Protein AF-A0A1H0E2U0-F1 (afdb_monomer_lite)

Secondary structure (DSSP, 8-state):
---------HHHHHHHHHHHHHHHHHHHHHHHHHHHHHHHSTTSHHHHHH-PPPGGGSS-TT---HHHHHHHHHHHHHHHHHHHHHHHHHHHHHHHHHHHHHHHH-GGGS-HHHHHHHHHHHHHHHHHHHHHHHHHHHHSS--------------

Foldseek 3Di:
DDDDDPDDPPPPVVVVVVVVLVVLVVVLVVLVVVLCCLCVPCLRLVNLVVPDDDLCVQDPVPPPDVVSVVVNVVVVVVSVVSSVVSVLVSLVSLLSSLVSVCVNPPVVPRDPVSVVSNVVSVVVNVVVVVVVVVVVVVVPDDPPPPDDDDDDDDD

Sequence (155 aa):
MLPADGGGGGAKGSSDLERGVGALKRFQERVNALLADLEEGEAGKSKLANQTVPRSSFSAPGSGFLEADGLYAQYNRVHTEIVKLSKSLGEQIEMLSIAVRGAEIGFDNLEEDLRSRFHSIQTRVLQEQQAQERRAAQHEQPRDESKQSGDGDLG

Radius of gyration: 28.29 Å; chains: 1; bounding box: 79×29×110 Å

pLDDT: mean 76.83, std 14.01, range [39.62, 92.88]

Structure (mmCIF, N/CA/C/O backbone):
data_AF-A0A1H0E2U0-F1
#
_entry.id   AF-A0A1H0E2U0-F1
#
loop_
_atom_site.group_PDB
_atom_site.id
_atom_site.type_symbol
_atom_site.label_atom_id
_atom_site.label_alt_id
_atom_site.label_comp_id
_atom_site.label_asym_id
_atom_site.label_entity_id
_atom_site.label_seq_id
_atom_site.pdbx_PDB_ins_code
_atom_site.Cartn_x
_atom_site.Cartn_y
_atom_site.Cartn_z
_atom_site.occupancy
_atom_site.B_iso_or_equiv
_atom_site.auth_seq_id
_atom_site.auth_comp_id
_atom_site.auth_asym_id
_atom_site.auth_atom_id
_atom_site.pdbx_PDB_model_num
ATOM 1 N N . MET A 1 1 ? -55.072 -5.581 45.440 1.00 47.78 1 MET A N 1
ATOM 2 C CA . MET A 1 1 ? -53.694 -6.114 45.460 1.00 47.78 1 MET A CA 1
ATOM 3 C C . MET A 1 1 ? -53.538 -6.999 44.231 1.00 47.78 1 MET A C 1
ATOM 5 O O . MET A 1 1 ? -54.115 -8.075 44.206 1.00 47.78 1 MET A O 1
ATOM 9 N N . LEU A 1 2 ? -52.878 -6.499 43.186 1.00 45.66 2 LEU A N 1
ATOM 10 C CA . LEU A 1 2 ? -52.520 -7.241 41.970 1.00 45.66 2 LEU A CA 1
ATOM 11 C C . LEU A 1 2 ? -51.001 -7.083 41.789 1.00 45.66 2 LEU A C 1
ATOM 13 O O . LEU A 1 2 ? -50.510 -5.973 42.014 1.00 45.66 2 LEU A O 1
ATOM 17 N N . PRO A 1 3 ? -50.253 -8.156 41.481 1.00 50.47 3 PRO A N 1
ATOM 18 C CA . PRO A 1 3 ? -48.799 -8.113 41.438 1.00 50.47 3 PRO A CA 1
ATOM 19 C C . PRO A 1 3 ? -48.297 -7.391 40.185 1.00 50.47 3 PRO A C 1
ATOM 21 O O . PRO A 1 3 ? -48.854 -7.525 39.097 1.00 50.47 3 PRO A O 1
ATOM 24 N N . ALA A 1 4 ? -47.227 -6.625 40.378 1.00 57.19 4 ALA A N 1
ATOM 25 C CA . ALA A 1 4 ? -46.412 -6.053 39.325 1.00 57.19 4 ALA A CA 1
ATOM 26 C C . ALA A 1 4 ? -45.565 -7.165 38.693 1.00 57.19 4 ALA A C 1
ATOM 28 O O . ALA A 1 4 ? -44.718 -7.743 39.372 1.00 57.19 4 ALA A O 1
ATOM 29 N N . ASP A 1 5 ? -45.784 -7.447 37.411 1.00 50.38 5 ASP A N 1
ATOM 30 C CA . ASP A 1 5 ? -44.870 -8.261 36.614 1.00 50.38 5 ASP A CA 1
ATOM 31 C C . ASP A 1 5 ? -43.942 -7.326 35.830 1.00 50.38 5 ASP A C 1
ATOM 33 O O . ASP A 1 5 ? -44.267 -6.812 34.760 1.00 50.38 5 ASP A O 1
ATOM 37 N N . GLY A 1 6 ? -42.796 -7.029 36.443 1.00 52.59 6 GLY A N 1
ATOM 38 C CA . GLY A 1 6 ? -41.645 -6.433 35.777 1.00 52.59 6 GLY A CA 1
ATOM 39 C C . GLY A 1 6 ? -40.858 -7.533 35.072 1.00 52.59 6 GLY A C 1
ATOM 40 O O . GLY A 1 6 ? -39.923 -8.087 35.644 1.00 52.59 6 GLY A O 1
ATOM 41 N N . GLY A 1 7 ? -41.248 -7.860 33.840 1.00 44.91 7 GLY A N 1
ATOM 42 C CA . GLY A 1 7 ? -40.582 -8.862 33.006 1.00 44.91 7 GLY A CA 1
ATOM 43 C C . GLY A 1 7 ? -39.303 -8.320 32.360 1.00 44.91 7 GLY A C 1
ATOM 44 O O . GLY A 1 7 ? -39.344 -7.397 31.550 1.00 44.91 7 GLY A O 1
ATOM 45 N N . GLY A 1 8 ? -38.158 -8.892 32.737 1.00 47.34 8 GLY A N 1
ATOM 46 C CA . GLY A 1 8 ? -36.816 -8.425 32.397 1.00 47.34 8 GLY A CA 1
ATOM 47 C C . GLY A 1 8 ? -36.424 -8.536 30.918 1.00 47.34 8 GLY A C 1
ATOM 48 O O . GLY A 1 8 ? -36.456 -9.610 30.324 1.00 47.34 8 GLY A O 1
ATOM 49 N N . GLY A 1 9 ? -35.945 -7.422 30.357 1.00 50.06 9 GLY A N 1
ATOM 50 C CA . GLY A 1 9 ? -35.292 -7.358 29.041 1.00 50.06 9 GLY A CA 1
ATOM 51 C C . GLY A 1 9 ? -33.762 -7.201 29.079 1.00 50.06 9 GLY A C 1
ATOM 52 O O . GLY A 1 9 ? -33.122 -7.220 28.033 1.00 50.06 9 GLY A O 1
ATOM 53 N N . GLY A 1 10 ? -33.148 -7.048 30.259 1.00 51.97 10 GLY A N 1
ATOM 54 C CA . GLY A 1 10 ? -31.744 -6.614 30.376 1.00 51.97 10 GLY A CA 1
ATOM 55 C C . GLY A 1 10 ? -30.677 -7.674 30.069 1.00 51.97 10 GLY A C 1
ATOM 56 O O . GLY A 1 10 ? -29.587 -7.331 29.625 1.00 51.97 10 GLY A O 1
ATOM 57 N N . ALA A 1 11 ? -30.968 -8.964 30.265 1.00 54.97 11 ALA A N 1
ATOM 58 C CA . ALA A 1 11 ? -29.935 -10.006 30.211 1.00 54.97 11 ALA A CA 1
ATOM 59 C C . ALA A 1 11 ? -29.619 -10.517 28.792 1.00 54.97 11 ALA A C 1
ATOM 61 O O . ALA A 1 11 ? -28.498 -10.942 28.536 1.00 54.97 11 ALA A O 1
ATOM 62 N N . LYS A 1 12 ? -30.585 -10.475 27.862 1.00 58.22 12 LYS A N 1
ATOM 63 C CA . LYS A 1 12 ? -30.412 -11.019 26.502 1.00 58.22 12 LYS A CA 1
ATOM 64 C C . LYS A 1 12 ? -29.704 -10.037 25.563 1.00 58.22 12 LYS A C 1
ATOM 66 O O . LYS A 1 12 ? -28.862 -10.442 24.775 1.00 58.22 12 LYS A O 1
ATOM 71 N N . GLY A 1 13 ? -29.994 -8.740 25.700 1.00 59.91 13 GLY A N 1
ATOM 72 C CA . GLY A 1 13 ? -29.331 -7.696 24.915 1.00 59.91 13 GLY A CA 1
ATOM 73 C C . GLY A 1 13 ? -27.854 -7.528 25.271 1.00 59.91 13 GLY A C 1
ATOM 74 O O . GLY A 1 13 ? -27.042 -7.329 24.377 1.00 59.91 13 GLY A O 1
ATOM 75 N N . SER A 1 14 ? -27.488 -7.662 26.551 1.00 63.53 14 SER A N 1
ATOM 76 C CA . SER A 1 14 ? -26.094 -7.506 26.988 1.00 63.53 14 SER A CA 1
ATOM 77 C C . SER A 1 14 ? -25.196 -8.657 26.530 1.00 63.53 14 SER A C 1
ATOM 79 O O . SER A 1 14 ? -24.084 -8.408 26.079 1.00 63.53 14 SER A O 1
ATOM 81 N N . SER A 1 15 ? -25.667 -9.906 26.595 1.00 66.75 15 SER A N 1
ATOM 82 C CA . SER A 1 15 ? -24.880 -11.067 26.156 1.00 66.75 15 SER A CA 1
ATOM 83 C C . SER A 1 15 ? -24.727 -11.135 24.633 1.00 66.75 15 SER A C 1
ATOM 85 O O . SER A 1 15 ? -23.661 -11.502 24.133 1.00 66.75 15 SER A O 1
ATOM 87 N N . ASP A 1 16 ? -25.757 -10.736 23.880 1.00 71.75 16 ASP A N 1
ATOM 88 C CA . ASP A 1 16 ? -25.670 -10.595 22.424 1.00 71.75 16 ASP A CA 1
ATOM 89 C C . ASP A 1 16 ? -24.695 -9.470 22.032 1.00 71.75 16 ASP A C 1
ATOM 91 O O . ASP A 1 16 ? -23.909 -9.643 21.095 1.00 71.75 16 ASP A O 1
ATOM 95 N N . LEU A 1 17 ? -24.667 -8.361 22.787 1.00 66.94 17 LEU A N 1
ATOM 96 C CA . LEU A 1 17 ? -23.683 -7.290 22.600 1.00 66.94 17 LEU A CA 1
ATOM 97 C C . LEU A 1 17 ? -22.256 -7.770 22.891 1.00 66.94 17 LEU A C 1
ATOM 99 O O . LEU A 1 17 ? -21.366 -7.552 22.076 1.00 66.94 17 LEU A O 1
ATOM 103 N N . GLU A 1 18 ? -22.028 -8.460 24.011 1.00 67.38 18 GLU A N 1
ATOM 104 C CA . GLU A 1 18 ? -20.715 -9.014 24.375 1.00 67.38 18 GLU A CA 1
ATOM 105 C C . GLU A 1 18 ? -20.209 -10.013 23.327 1.00 67.38 18 GLU A C 1
ATOM 107 O O . GLU A 1 18 ? -19.041 -9.979 22.923 1.00 67.38 18 GLU A O 1
ATOM 112 N N . ARG A 1 19 ? -21.099 -10.876 22.821 1.00 74.12 19 ARG A N 1
ATOM 113 C CA . ARG A 1 19 ? -20.789 -11.793 21.718 1.00 74.12 19 ARG A CA 1
ATOM 114 C C . ARG A 1 19 ? -20.448 -11.033 20.435 1.00 74.12 19 ARG A C 1
ATOM 116 O O . ARG A 1 19 ? -19.520 -11.444 19.732 1.00 74.12 19 ARG A O 1
ATOM 123 N N . GLY A 1 20 ? -21.169 -9.949 20.148 1.00 73.31 20 GLY A N 1
ATOM 12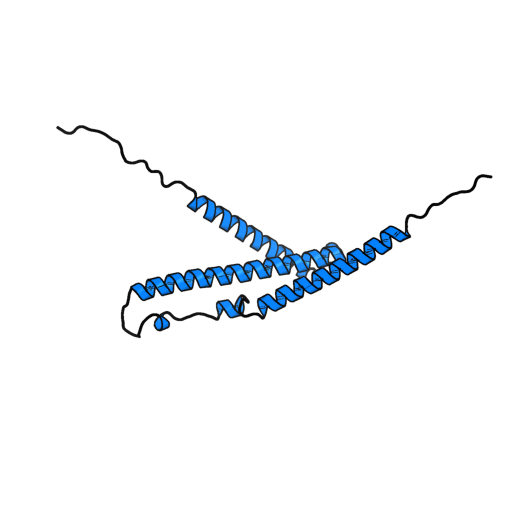4 C CA . GLY A 1 20 ? -20.936 -9.050 19.018 1.00 73.31 20 GLY A CA 1
ATOM 125 C C . GLY A 1 20 ? -19.584 -8.339 19.095 1.00 73.31 20 GLY A C 1
ATOM 126 O O . GLY A 1 20 ? -18.797 -8.429 18.155 1.00 73.31 20 GLY A O 1
ATOM 127 N N . VAL A 1 21 ? -19.259 -7.734 20.239 1.00 74.62 21 VAL A N 1
ATOM 128 C CA . VAL A 1 21 ? -17.961 -7.089 20.507 1.00 74.62 21 VAL A CA 1
ATOM 129 C C . VAL A 1 21 ? -16.822 -8.102 20.387 1.00 74.62 21 VAL A C 1
ATOM 131 O O . VAL A 1 21 ? -15.825 -7.851 19.711 1.00 74.62 21 VAL A O 1
ATOM 134 N N . GLY A 1 22 ? -16.982 -9.299 20.958 1.00 77.44 22 GLY A N 1
ATOM 135 C CA . GLY A 1 22 ? -16.000 -10.372 20.805 1.00 77.44 22 GLY A CA 1
ATOM 136 C C . GLY A 1 22 ? -15.831 -10.836 19.352 1.00 77.44 22 GLY A C 1
ATOM 137 O O . GLY A 1 22 ? -14.730 -11.203 18.944 1.00 77.44 22 GLY A O 1
ATOM 138 N N . ALA A 1 23 ? -16.899 -10.837 18.550 1.00 82.25 23 ALA A N 1
ATOM 139 C CA . ALA A 1 23 ? -16.821 -11.166 17.127 1.00 82.25 23 ALA A CA 1
ATOM 140 C C . ALA A 1 23 ? -16.103 -10.078 16.320 1.00 82.25 23 ALA A C 1
ATOM 142 O O . ALA A 1 23 ? -15.323 -10.413 15.427 1.00 82.25 23 ALA A O 1
ATOM 143 N N . LEU A 1 24 ? -16.326 -8.811 16.670 1.00 78.25 24 LEU A N 1
ATOM 144 C CA . LEU A 1 24 ? -15.702 -7.657 16.035 1.00 78.25 24 LEU A CA 1
ATOM 145 C C . LEU A 1 24 ? -14.188 -7.622 16.290 1.00 78.25 24 LEU A C 1
ATOM 147 O O . LEU A 1 24 ? -13.425 -7.490 15.337 1.00 78.25 24 LEU A O 1
ATOM 151 N N . LYS A 1 25 ? -13.748 -7.897 17.526 1.00 78.44 25 LYS A N 1
ATOM 152 C CA . LYS A 1 25 ? -12.323 -8.071 17.874 1.00 78.44 25 LYS A CA 1
ATOM 153 C C . LYS A 1 25 ? -11.638 -9.138 17.023 1.00 78.44 25 LYS A C 1
ATOM 155 O O . LYS A 1 25 ? -10.639 -8.874 16.365 1.00 78.44 25 LYS A O 1
ATOM 160 N N . ARG A 1 26 ? -12.229 -10.337 16.958 1.00 81.06 26 ARG A N 1
ATOM 161 C CA . ARG A 1 26 ? -11.699 -11.444 16.138 1.00 81.06 26 ARG A CA 1
ATOM 162 C C . ARG A 1 26 ? -11.658 -11.103 14.651 1.00 81.06 26 ARG A C 1
ATOM 164 O O . ARG A 1 26 ? -10.807 -11.599 13.920 1.00 81.06 26 ARG A O 1
ATOM 171 N N . PHE A 1 27 ? -12.613 -10.310 14.170 1.00 80.06 27 PHE A N 1
ATOM 172 C CA . PHE A 1 27 ? -12.584 -9.827 12.796 1.00 80.06 27 PHE A CA 1
ATOM 173 C C . PHE A 1 27 ? -11.429 -8.845 12.585 1.00 80.06 27 PHE A C 1
ATOM 175 O O . PHE A 1 27 ? -10.675 -9.029 11.634 1.00 80.06 27 PHE A O 1
ATOM 182 N N . GLN A 1 28 ? -11.235 -7.892 13.500 1.00 78.88 28 GLN A N 1
ATOM 183 C CA . GLN A 1 28 ? -10.115 -6.953 13.463 1.00 78.88 28 GLN A CA 1
ATOM 184 C C . GLN A 1 28 ? -8.761 -7.675 13.418 1.00 78.88 28 GLN A C 1
ATOM 186 O O . GLN A 1 28 ? -7.926 -7.366 12.574 1.00 78.88 28 GLN A O 1
ATOM 191 N N . GLU A 1 29 ? -8.561 -8.670 14.286 1.00 82.56 29 GLU A N 1
ATOM 192 C CA . GLU A 1 29 ? -7.337 -9.479 14.335 1.00 82.56 29 GLU A CA 1
ATOM 193 C C . GLU A 1 29 ? -7.047 -10.150 12.990 1.00 82.56 29 GLU A C 1
ATOM 195 O O . GLU A 1 29 ? -5.926 -10.075 12.490 1.00 82.56 29 GLU A O 1
ATOM 200 N N . ARG A 1 30 ? -8.064 -10.747 12.357 1.00 84.62 30 ARG A N 1
ATOM 201 C CA . ARG A 1 30 ? -7.913 -11.373 11.034 1.00 84.62 30 ARG A CA 1
ATOM 202 C C . ARG A 1 30 ? -7.600 -10.360 9.938 1.00 84.62 30 ARG A C 1
ATOM 204 O O . ARG A 1 30 ? -6.784 -10.651 9.074 1.00 84.62 30 ARG A O 1
ATOM 211 N N . VAL A 1 31 ? -8.238 -9.192 9.957 1.00 83.44 31 VAL A N 1
ATOM 212 C CA . VAL A 1 31 ? -7.984 -8.125 8.975 1.00 83.44 31 VAL A CA 1
ATOM 213 C C . VAL A 1 31 ? -6.555 -7.595 9.118 1.00 83.44 31 VAL A C 1
ATOM 215 O O . VAL A 1 31 ? -5.860 -7.441 8.119 1.00 83.44 31 VAL A O 1
ATOM 218 N N . ASN A 1 32 ? -6.081 -7.392 10.349 1.00 79.94 32 ASN A N 1
ATOM 219 C CA . ASN A 1 32 ? -4.699 -6.988 10.611 1.00 79.94 32 ASN A CA 1
ATOM 220 C C . ASN A 1 32 ? -3.690 -8.057 10.185 1.00 79.94 32 ASN A C 1
ATOM 222 O O . ASN A 1 32 ? -2.667 -7.713 9.600 1.00 79.94 32 ASN A O 1
ATOM 226 N N . ALA A 1 33 ? -3.983 -9.336 10.438 1.00 87.50 33 ALA A N 1
ATOM 227 C CA . ALA A 1 33 ? -3.140 -10.437 9.982 1.00 87.50 33 ALA A CA 1
ATOM 228 C C . ALA A 1 33 ? -3.034 -10.462 8.451 1.00 87.50 33 ALA A C 1
ATOM 230 O O . ALA A 1 33 ? -1.935 -10.524 7.922 1.00 87.50 33 ALA A O 1
ATOM 231 N N . LEU A 1 34 ? -4.152 -10.298 7.734 1.00 85.56 34 LEU A N 1
ATOM 232 C CA . LEU A 1 34 ? -4.143 -10.213 6.270 1.00 85.56 34 LEU A CA 1
ATOM 233 C C . LEU A 1 34 ? -3.339 -9.018 5.748 1.00 85.56 34 LEU A C 1
ATOM 235 O O . LEU A 1 34 ? -2.665 -9.142 4.728 1.00 85.56 34 LEU A O 1
ATOM 239 N N . LEU A 1 35 ? -3.408 -7.865 6.422 1.00 85.38 35 LEU A N 1
ATOM 240 C CA . LEU A 1 35 ? -2.597 -6.703 6.056 1.00 85.38 35 LEU A CA 1
ATOM 241 C C . LEU A 1 35 ? -1.104 -6.988 6.246 1.00 85.38 35 LEU A C 1
ATOM 243 O O . LEU A 1 35 ? -0.313 -6.681 5.359 1.00 85.38 35 LEU A O 1
ATOM 247 N N . ALA A 1 36 ? -0.731 -7.584 7.380 1.00 83.62 36 ALA A N 1
ATOM 248 C CA . ALA A 1 36 ? 0.648 -7.969 7.660 1.00 83.62 36 ALA A CA 1
ATOM 249 C C . ALA A 1 36 ? 1.153 -8.997 6.636 1.00 83.62 36 ALA A C 1
ATOM 251 O O . ALA A 1 36 ? 2.178 -8.763 6.004 1.00 83.62 36 ALA A O 1
ATOM 252 N N . ASP A 1 37 ? 0.388 -10.060 6.384 1.00 86.00 37 ASP A N 1
ATOM 253 C CA . ASP A 1 37 ? 0.721 -11.098 5.404 1.00 86.00 37 ASP A CA 1
ATOM 254 C C . ASP A 1 37 ? 0.888 -10.519 3.991 1.00 86.00 37 ASP A C 1
ATOM 256 O O . ASP A 1 37 ? 1.787 -10.919 3.248 1.00 86.00 37 ASP A O 1
ATOM 260 N N . LEU A 1 38 ? 0.041 -9.556 3.608 1.00 84.38 38 LEU A N 1
ATOM 261 C CA . LEU A 1 38 ? 0.146 -8.873 2.322 1.00 84.38 38 LEU A CA 1
ATOM 262 C C . LEU A 1 38 ? 1.420 -8.026 2.233 1.00 84.38 38 LEU A C 1
ATOM 264 O O . LEU A 1 38 ? 2.106 -8.087 1.218 1.00 84.38 38 LEU A O 1
ATOM 268 N N . GLU A 1 39 ? 1.736 -7.234 3.259 1.00 82.81 39 GLU A N 1
ATOM 269 C CA . GLU A 1 39 ? 2.904 -6.341 3.272 1.00 82.81 39 GLU A CA 1
ATOM 270 C C . GLU A 1 39 ? 4.236 -7.095 3.406 1.00 82.81 39 GLU A C 1
ATOM 272 O O . GLU A 1 39 ? 5.227 -6.718 2.775 1.00 82.81 39 GLU A O 1
ATOM 277 N N . GLU A 1 40 ? 4.264 -8.164 4.203 1.00 85.62 40 GLU A N 1
ATOM 278 C CA . GLU A 1 40 ? 5.440 -9.011 4.421 1.00 85.62 40 GLU A CA 1
ATOM 279 C C . GLU A 1 40 ? 5.640 -10.036 3.296 1.00 85.62 40 GLU A C 1
ATOM 281 O O . GLU A 1 40 ? 6.772 -10.455 3.025 1.00 85.62 40 GLU A O 1
ATOM 286 N N . GLY A 1 41 ? 4.565 -10.430 2.612 1.00 84.12 41 GLY A N 1
ATOM 287 C CA . GLY A 1 41 ? 4.594 -11.364 1.494 1.00 84.12 41 GLY A CA 1
ATOM 288 C C . GLY A 1 41 ? 5.286 -10.803 0.250 1.00 84.12 41 GLY A C 1
ATOM 289 O O . GLY A 1 41 ? 5.487 -9.603 0.095 1.00 84.12 41 GLY A O 1
ATOM 290 N N . GLU A 1 42 ? 5.626 -11.680 -0.698 1.00 81.62 42 GLU A N 1
ATOM 291 C CA . GLU A 1 42 ? 6.266 -11.289 -1.971 1.00 81.62 42 GLU A CA 1
ATOM 292 C C . GLU A 1 42 ? 5.394 -10.356 -2.828 1.00 81.62 42 GLU A C 1
ATOM 294 O O . GLU A 1 42 ? 5.902 -9.606 -3.658 1.00 81.62 42 GLU A O 1
ATOM 299 N N . ALA A 1 43 ? 4.082 -10.365 -2.587 1.00 75.62 43 ALA A N 1
ATOM 300 C CA . ALA A 1 43 ? 3.131 -9.451 -3.207 1.00 75.62 43 ALA A CA 1
ATOM 301 C C . ALA A 1 43 ? 3.077 -8.069 -2.532 1.00 75.62 43 ALA A C 1
ATOM 303 O O . ALA A 1 43 ? 2.380 -7.186 -3.035 1.00 75.62 43 ALA A O 1
ATOM 304 N N . GLY A 1 44 ? 3.781 -7.861 -1.417 1.00 80.00 44 GLY A N 1
ATOM 305 C CA . GLY A 1 44 ? 3.788 -6.601 -0.685 1.00 80.00 44 GLY A CA 1
ATOM 306 C C . GLY A 1 44 ? 4.311 -5.464 -1.545 1.00 80.00 44 GLY A C 1
ATOM 307 O O . GLY A 1 44 ? 5.327 -5.601 -2.227 1.00 80.00 44 GLY A O 1
ATOM 308 N N . LYS A 1 45 ? 3.620 -4.319 -1.517 1.00 81.44 45 LYS A N 1
ATOM 309 C CA . LYS A 1 45 ? 3.879 -3.179 -2.415 1.00 81.44 45 LYS A CA 1
ATOM 310 C C . LYS A 1 45 ? 5.355 -2.773 -2.482 1.00 81.44 45 LYS A C 1
ATOM 312 O O . LYS A 1 45 ? 5.849 -2.467 -3.561 1.00 81.44 45 LYS A O 1
ATOM 317 N N . SER A 1 46 ? 6.060 -2.807 -1.351 1.00 80.62 46 SER A N 1
ATOM 318 C CA . SER A 1 46 ? 7.481 -2.456 -1.254 1.00 80.62 46 SER A CA 1
ATOM 319 C C . SER A 1 46 ? 8.383 -3.508 -1.900 1.00 80.62 46 SER A C 1
ATOM 321 O O . SER A 1 46 ? 9.276 -3.161 -2.667 1.00 80.62 46 SER A O 1
ATOM 323 N N . LYS A 1 47 ? 8.149 -4.798 -1.617 1.00 84.06 47 LYS A N 1
ATOM 324 C CA . LYS A 1 47 ? 8.914 -5.893 -2.229 1.00 84.06 47 LYS A CA 1
ATOM 325 C C . LYS A 1 47 ? 8.672 -5.942 -3.726 1.00 84.06 47 LYS A C 1
ATOM 327 O O . LYS A 1 47 ? 9.629 -5.981 -4.492 1.00 84.06 47 LYS A O 1
ATOM 332 N N . LEU A 1 48 ? 7.411 -5.849 -4.129 1.00 83.12 48 LEU A N 1
ATOM 333 C CA . LEU A 1 48 ? 7.036 -5.856 -5.525 1.00 83.12 48 LEU A CA 1
ATOM 334 C C . LEU A 1 48 ? 7.651 -4.659 -6.257 1.00 83.12 48 LEU A C 1
ATOM 336 O O . LEU A 1 48 ? 8.295 -4.868 -7.269 1.00 83.12 48 LEU A O 1
ATOM 340 N N . ALA A 1 49 ? 7.589 -3.442 -5.707 1.00 78.88 49 ALA A N 1
ATOM 341 C CA . ALA A 1 49 ? 8.239 -2.272 -6.311 1.00 78.88 49 ALA A CA 1
ATOM 342 C C . ALA A 1 49 ? 9.768 -2.412 -6.458 1.00 78.88 49 ALA A C 1
ATOM 344 O O . ALA A 1 49 ? 10.356 -1.798 -7.346 1.00 78.88 49 ALA A O 1
ATOM 345 N N . ASN A 1 50 ? 10.415 -3.220 -5.612 1.00 84.75 50 ASN A N 1
ATOM 346 C CA . ASN A 1 50 ? 11.850 -3.493 -5.694 1.00 84.75 50 ASN A CA 1
ATOM 347 C C . ASN A 1 50 ? 12.194 -4.632 -6.674 1.00 84.75 50 ASN A C 1
ATOM 349 O O . ASN A 1 50 ? 13.328 -4.706 -7.148 1.00 84.75 50 ASN A O 1
ATOM 353 N N . GLN A 1 51 ? 11.242 -5.511 -7.005 1.00 81.69 51 GLN A N 1
ATOM 354 C CA . GLN A 1 51 ? 11.425 -6.632 -7.934 1.00 81.69 51 GLN A CA 1
ATOM 355 C C . GLN A 1 51 ? 11.331 -6.179 -9.397 1.00 81.69 51 GLN A C 1
ATOM 357 O O . GLN A 1 51 ? 10.413 -6.545 -10.131 1.00 81.69 51 GLN A O 1
ATOM 362 N N . THR A 1 52 ? 12.310 -5.389 -9.834 1.00 82.69 52 THR A N 1
ATOM 363 C CA . THR A 1 52 ? 12.391 -4.897 -11.214 1.00 82.69 52 THR A CA 1
ATOM 364 C C . THR A 1 52 ? 13.399 -5.697 -12.035 1.00 82.69 52 THR A C 1
ATOM 366 O O . THR A 1 52 ? 14.507 -5.994 -11.589 1.00 82.69 52 THR A O 1
ATOM 369 N N . VAL A 1 53 ? 13.021 -6.055 -13.262 1.00 84.38 53 VAL A N 1
ATOM 370 C CA . VAL A 1 53 ? 13.927 -6.670 -14.239 1.00 84.38 53 VAL A CA 1
ATOM 371 C C . VAL A 1 53 ? 14.482 -5.565 -15.143 1.00 84.38 53 VAL A C 1
ATOM 373 O O . VAL A 1 53 ? 13.699 -4.903 -15.828 1.00 84.38 53 VAL A O 1
ATOM 376 N N . PRO A 1 54 ? 15.810 -5.336 -15.182 1.00 84.31 54 PRO A N 1
ATOM 377 C CA . PRO A 1 54 ? 16.381 -4.275 -15.998 1.00 84.31 54 PRO A CA 1
ATOM 378 C C . PRO A 1 54 ? 16.245 -4.588 -17.491 1.00 84.31 54 PRO A C 1
ATOM 380 O O . PRO A 1 54 ? 16.259 -5.745 -17.914 1.00 84.31 54 PRO A O 1
ATOM 383 N N . ARG A 1 55 ? 16.188 -3.540 -18.321 1.00 80.25 55 ARG A N 1
ATOM 384 C CA . ARG A 1 55 ? 16.084 -3.664 -19.787 1.00 80.25 55 ARG A CA 1
ATOM 385 C C . ARG A 1 55 ? 17.179 -4.548 -20.400 1.00 80.25 55 ARG A C 1
ATOM 387 O O . ARG A 1 55 ? 16.921 -5.248 -21.379 1.00 80.25 55 ARG A O 1
ATOM 394 N N . SER A 1 56 ? 18.378 -4.529 -19.819 1.00 81.00 56 SER A N 1
ATOM 395 C CA . SER A 1 56 ? 19.531 -5.342 -20.225 1.00 81.00 56 SER A CA 1
ATOM 396 C C . SER A 1 56 ? 19.344 -6.848 -20.012 1.00 81.00 56 SER A C 1
ATOM 398 O O . SER A 1 56 ? 20.102 -7.627 -20.574 1.00 81.00 56 SER A O 1
ATOM 400 N N . SER A 1 57 ? 18.338 -7.283 -19.250 1.00 82.44 57 SER A N 1
ATOM 401 C CA . SER A 1 57 ? 17.989 -8.705 -19.136 1.00 82.44 57 SER A CA 1
ATOM 402 C C . SER A 1 57 ? 17.206 -9.224 -20.345 1.00 82.44 57 SER A C 1
ATOM 404 O O . SER A 1 57 ? 17.130 -10.431 -20.549 1.00 82.44 57 SER A O 1
ATOM 406 N N . PHE A 1 58 ? 16.619 -8.328 -21.147 1.00 79.12 58 PHE A N 1
ATOM 407 C CA . PHE A 1 58 ? 15.797 -8.686 -22.308 1.00 79.12 58 PHE A CA 1
ATOM 408 C C . PHE A 1 58 ? 16.577 -8.670 -23.632 1.00 79.12 58 PHE A C 1
ATOM 410 O O . PHE A 1 58 ? 16.083 -9.176 -24.636 1.00 79.12 58 PHE A O 1
ATOM 417 N N . SER A 1 59 ? 17.790 -8.108 -23.661 1.00 78.06 59 SER A N 1
ATOM 418 C CA . SER A 1 59 ? 18.687 -8.167 -24.823 1.00 78.06 59 SER A CA 1
ATOM 419 C C . SER A 1 59 ? 20.149 -8.091 -24.398 1.00 78.06 59 SER A C 1
ATOM 421 O O . SER A 1 59 ? 20.470 -7.431 -23.412 1.00 78.06 59 SER A O 1
ATOM 423 N N . ALA A 1 60 ? 21.052 -8.686 -25.180 1.00 73.81 60 ALA A N 1
ATOM 424 C CA . ALA A 1 60 ? 22.482 -8.561 -24.925 1.00 73.81 60 ALA A CA 1
ATOM 425 C C . ALA A 1 60 ? 22.938 -7.081 -24.966 1.00 73.81 60 ALA A C 1
ATOM 427 O O . ALA A 1 60 ? 22.366 -6.269 -25.707 1.00 73.81 60 ALA A O 1
ATOM 428 N N . PRO A 1 61 ? 23.969 -6.698 -24.188 1.00 65.56 61 PRO A N 1
ATOM 429 C CA . PRO A 1 61 ? 24.550 -5.362 -24.265 1.00 65.56 61 PRO A CA 1
ATOM 430 C C . PRO A 1 61 ? 25.003 -5.054 -25.699 1.00 65.56 61 PRO A C 1
ATOM 432 O O . PRO A 1 61 ? 25.774 -5.810 -26.283 1.00 65.56 61 PRO A O 1
ATOM 435 N N . GLY A 1 62 ? 24.513 -3.956 -26.279 1.00 63.81 62 GLY A N 1
ATOM 436 C CA . GLY A 1 62 ? 24.889 -3.525 -27.632 1.00 63.81 62 GLY A CA 1
ATOM 437 C C . GLY A 1 62 ? 24.135 -4.201 -28.787 1.00 63.81 62 GLY A C 1
ATOM 438 O O . GLY A 1 62 ? 24.330 -3.798 -29.931 1.00 63.81 62 GLY A O 1
ATOM 439 N N . SER A 1 63 ? 23.241 -5.164 -28.529 1.00 64.12 63 SER A N 1
ATOM 440 C CA . SER A 1 63 ? 22.333 -5.695 -29.556 1.00 64.12 63 SER A CA 1
ATOM 441 C C . SER A 1 63 ? 21.028 -4.892 -29.551 1.00 64.12 63 SER A C 1
ATOM 443 O O . SER A 1 63 ? 20.196 -5.072 -28.661 1.00 64.12 63 SER A O 1
ATOM 445 N N . GLY A 1 64 ? 20.853 -3.980 -30.509 1.00 63.50 64 GLY A N 1
ATOM 446 C CA . GLY A 1 64 ? 19.632 -3.184 -30.686 1.00 63.50 64 GLY A CA 1
ATOM 447 C C . GLY A 1 64 ? 18.453 -4.023 -31.188 1.00 63.50 64 GLY A C 1
ATOM 448 O O . GLY A 1 64 ? 18.059 -3.893 -32.342 1.00 63.50 64 GLY A O 1
ATOM 449 N N . PHE A 1 65 ? 17.924 -4.913 -30.345 1.00 75.88 65 PHE A N 1
ATOM 450 C CA . PHE A 1 65 ? 16.733 -5.709 -30.645 1.00 75.88 65 PHE A CA 1
ATOM 451 C C . PHE A 1 65 ? 15.483 -4.937 -30.203 1.00 75.88 65 PHE A C 1
ATOM 453 O O . PHE A 1 65 ? 15.206 -4.835 -29.005 1.00 75.88 65 PHE A O 1
ATOM 460 N N . LEU A 1 66 ? 14.768 -4.366 -31.174 1.00 76.88 66 LEU A N 1
ATOM 461 C CA . LEU A 1 66 ? 13.593 -3.508 -30.969 1.00 76.88 66 LEU A CA 1
ATOM 462 C C . LEU A 1 66 ? 12.437 -4.262 -30.296 1.00 76.88 66 LEU A C 1
ATOM 464 O O . LEU A 1 66 ? 11.694 -3.708 -29.490 1.00 76.88 66 LEU A O 1
ATOM 468 N N . GLU A 1 67 ? 12.300 -5.555 -30.562 1.00 79.69 67 GLU A N 1
ATOM 469 C CA . GLU A 1 67 ? 11.265 -6.404 -29.979 1.00 79.69 67 GLU A CA 1
ATOM 470 C C . GLU A 1 67 ? 11.476 -6.601 -28.468 1.00 79.69 67 GLU A C 1
ATOM 472 O O . GLU A 1 67 ? 10.506 -6.740 -27.717 1.00 79.69 67 GLU A O 1
ATOM 477 N N . ALA A 1 68 ? 12.725 -6.526 -27.987 1.00 82.25 68 ALA A N 1
ATOM 478 C CA . ALA A 1 68 ? 13.009 -6.519 -26.553 1.00 82.25 68 ALA A CA 1
ATOM 479 C C . ALA A 1 68 ? 12.563 -5.217 -25.865 1.00 82.25 68 ALA A C 1
ATOM 481 O O . ALA A 1 68 ? 12.234 -5.256 -24.679 1.00 82.25 68 ALA A O 1
ATOM 482 N N . ASP A 1 69 ? 12.484 -4.085 -26.580 1.00 81.25 69 ASP A N 1
ATOM 483 C CA . ASP A 1 69 ? 11.887 -2.854 -26.039 1.00 81.25 69 ASP A CA 1
ATOM 484 C C . ASP A 1 69 ? 10.381 -3.019 -25.836 1.00 81.25 69 ASP A C 1
ATOM 486 O O . ASP A 1 69 ? 9.851 -2.632 -24.793 1.00 81.25 69 ASP A O 1
ATOM 490 N N . GLY A 1 70 ? 9.700 -3.654 -26.795 1.00 84.06 70 GLY A N 1
ATOM 491 C CA . GLY A 1 70 ? 8.275 -3.967 -26.691 1.00 84.06 70 GLY A CA 1
ATOM 492 C C . GLY A 1 70 ? 7.966 -4.886 -25.506 1.00 84.06 70 GLY A C 1
ATOM 493 O O . GLY A 1 70 ? 7.068 -4.599 -24.710 1.00 84.06 70 GLY A O 1
ATOM 494 N N . LEU A 1 71 ? 8.748 -5.957 -25.336 1.00 85.75 71 LEU A N 1
ATOM 495 C CA . LEU A 1 71 ? 8.595 -6.874 -24.205 1.00 85.75 71 LEU A CA 1
ATOM 496 C C . LEU A 1 71 ? 8.878 -6.185 -22.862 1.00 85.75 71 LEU A C 1
ATOM 498 O O . LEU A 1 71 ? 8.102 -6.345 -21.920 1.00 85.75 71 LEU A O 1
ATOM 502 N N . TYR A 1 72 ? 9.940 -5.381 -22.777 1.00 85.38 72 TYR A N 1
ATOM 503 C CA . TYR A 1 72 ? 10.257 -4.603 -21.578 1.00 85.38 72 TYR A CA 1
ATOM 504 C C . TYR A 1 72 ? 9.153 -3.596 -21.231 1.00 85.38 72 TYR A C 1
ATOM 506 O O . TYR A 1 72 ? 8.774 -3.465 -20.065 1.00 85.38 72 TYR A O 1
ATOM 514 N N . ALA A 1 73 ? 8.590 -2.910 -22.229 1.00 86.69 73 ALA A N 1
ATOM 515 C CA . ALA A 1 73 ? 7.472 -1.993 -22.032 1.00 86.69 73 ALA A CA 1
ATOM 516 C C . ALA A 1 73 ? 6.233 -2.719 -21.485 1.00 86.69 73 ALA A C 1
ATOM 518 O O . ALA A 1 73 ? 5.606 -2.245 -20.534 1.00 86.69 73 ALA A O 1
ATOM 519 N N . GLN A 1 74 ? 5.909 -3.896 -22.031 1.00 88.44 74 GLN A N 1
ATOM 520 C CA . GLN A 1 74 ? 4.778 -4.693 -21.561 1.00 88.44 74 GLN A CA 1
ATOM 521 C C . GLN A 1 74 ? 5.010 -5.246 -20.149 1.00 88.44 74 GLN A C 1
ATOM 523 O O . GLN A 1 74 ? 4.101 -5.187 -19.318 1.00 88.44 74 GLN A O 1
ATOM 528 N N . TYR A 1 75 ? 6.222 -5.723 -19.850 1.00 88.81 75 TYR A N 1
ATOM 529 C CA . TYR A 1 75 ? 6.616 -6.131 -18.501 1.00 88.81 75 TYR A CA 1
ATOM 530 C C . TYR A 1 75 ? 6.427 -4.983 -17.502 1.00 88.81 75 TYR A C 1
ATOM 532 O O . TYR A 1 75 ? 5.729 -5.154 -16.505 1.00 88.81 75 TYR A O 1
ATOM 540 N N . ASN A 1 76 ? 6.961 -3.794 -17.798 1.00 87.12 76 ASN A N 1
ATOM 541 C CA . ASN A 1 76 ? 6.833 -2.632 -16.917 1.00 87.12 76 ASN A CA 1
ATOM 542 C C . ASN A 1 76 ? 5.383 -2.215 -16.704 1.00 87.12 76 ASN A C 1
ATOM 544 O O . ASN A 1 76 ? 5.015 -1.832 -15.593 1.00 87.12 76 ASN A O 1
ATOM 548 N N . ARG A 1 77 ? 4.551 -2.302 -17.748 1.00 89.88 77 ARG A N 1
ATOM 549 C CA . ARG A 1 77 ? 3.117 -2.033 -17.633 1.00 89.88 77 ARG A CA 1
ATOM 550 C C . ARG A 1 77 ? 2.473 -2.982 -16.628 1.00 89.88 77 ARG A C 1
ATOM 552 O O . ARG A 1 77 ? 1.840 -2.515 -15.689 1.00 89.88 77 ARG A O 1
ATOM 559 N N . VAL A 1 78 ? 2.658 -4.291 -16.799 1.00 90.12 78 VAL A N 1
ATOM 560 C CA . VAL A 1 78 ? 2.087 -5.304 -15.897 1.00 90.12 78 VAL A CA 1
ATOM 561 C C . VAL A 1 78 ? 2.612 -5.119 -14.477 1.00 90.12 78 VAL A C 1
ATOM 563 O O . VAL A 1 78 ? 1.823 -5.025 -13.544 1.00 90.12 78 VAL A O 1
ATOM 566 N N . HIS A 1 79 ? 3.927 -4.991 -14.318 1.00 86.12 79 HIS A N 1
ATOM 567 C CA . HIS A 1 79 ? 4.566 -4.783 -13.026 1.00 86.12 79 HIS A CA 1
ATOM 568 C C . HIS A 1 79 ? 3.991 -3.563 -12.289 1.00 86.12 79 HIS A C 1
ATOM 570 O O . HIS A 1 79 ? 3.571 -3.664 -11.138 1.00 86.12 79 HIS A O 1
ATOM 576 N N . THR A 1 80 ? 3.880 -2.430 -12.987 1.00 86.19 80 THR A N 1
ATOM 577 C CA . THR A 1 80 ? 3.310 -1.191 -12.441 1.00 86.19 80 THR A CA 1
ATOM 578 C C . THR A 1 80 ? 1.858 -1.375 -12.001 1.00 86.19 80 THR A C 1
ATOM 580 O O . THR A 1 80 ? 1.468 -0.874 -10.947 1.00 86.19 80 THR A O 1
ATOM 583 N N . GLU A 1 81 ? 1.044 -2.080 -12.788 1.00 87.19 81 GLU A N 1
ATOM 584 C CA . GLU A 1 81 ? -0.356 -2.322 -12.431 1.00 87.19 81 GLU A CA 1
ATOM 585 C C . GLU A 1 81 ? -0.493 -3.262 -11.225 1.00 87.19 81 GLU A C 1
ATOM 587 O O . GLU A 1 81 ? -1.312 -2.991 -10.348 1.00 87.19 81 GLU A O 1
ATOM 592 N N . ILE A 1 82 ? 0.344 -4.298 -11.099 1.00 87.06 82 ILE A N 1
ATOM 593 C CA . ILE A 1 82 ? 0.316 -5.183 -9.921 1.00 87.06 82 ILE A CA 1
ATOM 594 C C . ILE A 1 82 ? 0.762 -4.423 -8.658 1.00 87.06 82 ILE A C 1
ATOM 596 O O . ILE A 1 82 ? 0.129 -4.559 -7.612 1.00 87.06 82 ILE A O 1
ATOM 600 N N . VAL A 1 83 ? 1.783 -3.558 -8.744 1.00 83.31 83 VAL A N 1
ATOM 601 C CA . VAL A 1 83 ? 2.204 -2.700 -7.615 1.00 83.31 83 VAL A CA 1
ATOM 602 C C . VAL A 1 83 ? 1.070 -1.776 -7.167 1.00 83.31 83 VAL A C 1
ATOM 604 O O . VAL A 1 83 ? 0.801 -1.666 -5.969 1.00 83.31 83 VAL A O 1
ATOM 607 N N . LYS A 1 84 ? 0.369 -1.138 -8.113 1.00 86.25 84 LYS A N 1
ATOM 608 C CA . LYS A 1 84 ? -0.802 -0.303 -7.801 1.00 86.25 84 LYS A CA 1
ATOM 609 C C . LYS A 1 84 ? -1.916 -1.113 -7.145 1.00 86.25 84 LYS A C 1
ATOM 611 O O . LYS A 1 84 ? -2.488 -0.653 -6.162 1.00 86.25 84 LYS A O 1
ATOM 616 N N . LEU A 1 85 ? -2.201 -2.307 -7.662 1.00 87.19 85 LEU A N 1
ATOM 617 C CA . LEU A 1 85 ? -3.235 -3.183 -7.121 1.00 87.19 85 LEU A CA 1
ATOM 618 C C . LEU A 1 85 ? -2.925 -3.598 -5.679 1.00 87.19 85 LEU A C 1
ATOM 620 O O . LEU A 1 85 ? -3.776 -3.439 -4.810 1.00 87.19 85 LEU A O 1
ATOM 624 N N . SER A 1 86 ? -1.702 -4.068 -5.418 1.00 84.69 86 SER A N 1
ATOM 625 C CA . SER A 1 86 ? -1.252 -4.453 -4.073 1.00 84.69 86 SER A CA 1
ATOM 626 C C . SER A 1 86 ? -1.379 -3.290 -3.084 1.00 84.69 86 SER A C 1
ATOM 628 O O . SER A 1 86 ? -1.935 -3.442 -1.997 1.00 84.69 86 SER A O 1
ATOM 630 N N . LYS A 1 87 ? -0.965 -2.088 -3.501 1.00 86.44 87 LYS A N 1
ATOM 631 C CA . LYS A 1 87 ? -1.111 -0.870 -2.700 1.00 86.44 87 LYS A CA 1
ATOM 632 C C . LYS A 1 87 ? -2.576 -0.542 -2.382 1.00 86.44 87 LYS A C 1
ATOM 634 O O . LYS A 1 87 ? -2.892 -0.284 -1.224 1.00 86.44 87 LYS A O 1
ATOM 639 N N . SER A 1 88 ? -3.450 -0.548 -3.390 1.00 87.00 88 SER A N 1
ATOM 640 C CA . SER A 1 88 ? -4.877 -0.238 -3.216 1.00 87.00 88 SER A CA 1
ATOM 641 C C . SER A 1 88 ? -5.565 -1.264 -2.309 1.00 87.00 88 SER A C 1
ATOM 643 O O . SER A 1 88 ? -6.368 -0.900 -1.452 1.00 87.00 88 SER A O 1
ATOM 645 N N . LEU A 1 89 ? -5.198 -2.545 -2.431 1.00 87.56 89 LEU A N 1
ATOM 646 C CA . LEU A 1 89 ? -5.697 -3.608 -1.561 1.00 87.56 89 LEU A CA 1
ATOM 647 C C . LEU A 1 89 ? -5.260 -3.406 -0.102 1.00 87.56 89 LEU A C 1
ATOM 649 O O . LEU A 1 89 ? -6.105 -3.457 0.788 1.00 87.56 89 LEU A O 1
ATOM 653 N N . GLY A 1 90 ? -3.976 -3.132 0.148 1.00 85.88 90 GLY A N 1
ATOM 654 C CA . GLY A 1 90 ? -3.481 -2.848 1.500 1.00 85.88 90 GLY A CA 1
ATOM 655 C C . GLY A 1 90 ? -4.205 -1.661 2.144 1.00 85.88 90 GLY A C 1
ATOM 656 O O . GLY A 1 90 ? -4.617 -1.730 3.298 1.00 85.88 90 GLY A O 1
ATOM 657 N N . GLU A 1 91 ? -4.463 -0.611 1.366 1.00 90.31 91 GLU A N 1
ATOM 658 C CA . GLU A 1 91 ? -5.239 0.555 1.797 1.00 90.31 91 GLU A CA 1
ATOM 659 C C . GLU A 1 91 ? -6.688 0.214 2.164 1.00 90.31 91 GLU A C 1
ATOM 661 O O . GLU A 1 91 ? -7.185 0.647 3.203 1.00 90.31 91 GLU A O 1
ATOM 666 N N . GLN A 1 92 ? -7.367 -0.607 1.367 1.00 88.19 92 GLN A N 1
ATOM 667 C CA . GLN A 1 92 ? -8.729 -1.049 1.678 1.00 88.19 92 GLN A CA 1
ATOM 668 C C . GLN A 1 92 ? -8.780 -1.907 2.953 1.00 88.19 92 GLN A C 1
ATOM 670 O O . GLN A 1 92 ? -9.682 -1.731 3.772 1.00 88.19 92 GLN A O 1
ATOM 675 N N . ILE A 1 93 ? -7.800 -2.793 3.159 1.00 88.50 93 ILE A N 1
ATOM 676 C CA . ILE A 1 93 ? -7.701 -3.624 4.370 1.00 88.50 93 ILE A CA 1
ATOM 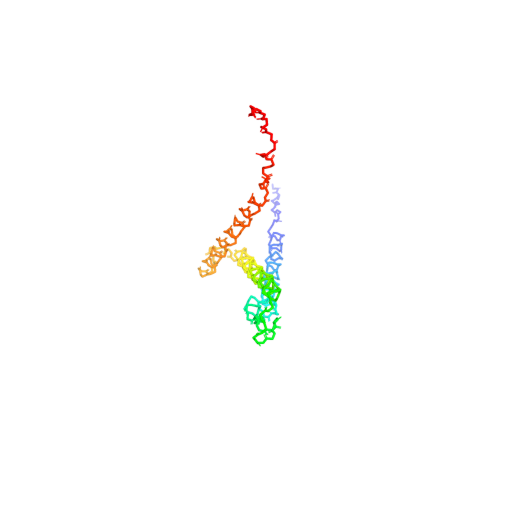677 C C . ILE A 1 93 ? -7.406 -2.752 5.605 1.00 88.50 93 ILE A C 1
ATOM 679 O O . ILE A 1 93 ? -8.034 -2.932 6.649 1.00 88.50 93 ILE A O 1
ATOM 683 N N . GLU A 1 94 ? -6.515 -1.763 5.487 1.00 88.00 94 GLU A N 1
ATOM 684 C CA . GLU A 1 94 ? -6.210 -0.808 6.562 1.00 88.00 94 GLU A CA 1
ATOM 685 C C . GLU A 1 94 ? -7.448 0.024 6.942 1.00 88.00 94 GLU A C 1
ATOM 687 O O . GLU A 1 94 ? -7.789 0.135 8.122 1.00 88.00 94 GLU A O 1
ATOM 692 N N . MET A 1 95 ? -8.186 0.532 5.949 1.00 89.38 95 MET A N 1
ATOM 693 C CA . MET A 1 95 ? -9.447 1.246 6.169 1.00 89.38 95 MET A CA 1
ATOM 694 C C . MET A 1 95 ? -10.469 0.382 6.920 1.00 89.38 95 MET A C 1
ATOM 696 O O . MET A 1 95 ? -11.100 0.861 7.865 1.00 89.38 95 MET A O 1
ATOM 700 N N . LEU A 1 96 ? -10.619 -0.888 6.527 1.00 88.19 96 LEU A N 1
ATOM 701 C CA . LEU A 1 96 ? -11.508 -1.836 7.202 1.00 88.19 96 LEU A CA 1
ATOM 702 C C . LEU A 1 96 ? -11.087 -2.062 8.657 1.00 88.19 96 LEU A C 1
ATOM 704 O O . LEU A 1 96 ? -11.946 -2.058 9.537 1.00 88.19 96 LEU A O 1
ATOM 708 N N . SER A 1 97 ? -9.789 -2.205 8.934 1.00 84.56 97 SER A N 1
ATOM 709 C CA . SER A 1 97 ? -9.290 -2.370 10.306 1.00 84.56 97 SER A CA 1
ATOM 710 C C . SER A 1 97 ? -9.637 -1.172 11.194 1.00 84.56 97 SER A C 1
ATOM 712 O O . SER A 1 97 ? -10.130 -1.344 12.315 1.00 84.56 97 SER A O 1
ATOM 714 N N . ILE A 1 98 ? -9.455 0.047 10.676 1.00 87.06 98 ILE A N 1
ATOM 715 C CA . ILE A 1 98 ? -9.775 1.273 11.411 1.00 87.06 98 ILE A CA 1
ATOM 716 C C . ILE A 1 98 ? -11.288 1.403 11.636 1.00 87.06 98 ILE A C 1
ATOM 718 O O . ILE A 1 98 ? -11.716 1.710 12.749 1.00 87.06 98 ILE A O 1
ATOM 722 N N . ALA A 1 99 ? -12.111 1.120 10.621 1.00 86.50 99 ALA A N 1
ATOM 723 C CA . ALA A 1 99 ? -13.570 1.170 10.740 1.00 86.50 99 ALA A CA 1
ATOM 724 C C . ALA A 1 99 ? -14.103 0.186 11.794 1.00 86.50 99 ALA A C 1
ATOM 726 O O . ALA A 1 99 ? -14.971 0.531 12.593 1.00 86.50 99 ALA A O 1
ATOM 727 N N . VAL A 1 100 ? -13.551 -1.029 11.825 1.00 86.75 100 VAL A N 1
ATOM 728 C CA . VAL A 1 100 ? -13.897 -2.074 12.798 1.00 86.75 100 VAL A CA 1
ATOM 729 C C . VAL A 1 100 ? -13.522 -1.653 14.213 1.00 86.75 100 VAL A C 1
ATOM 731 O O . VAL A 1 100 ? -14.342 -1.785 15.118 1.00 86.75 100 VAL A O 1
ATOM 734 N N . ARG A 1 101 ? -12.323 -1.085 14.403 1.00 83.81 101 ARG A N 1
ATOM 735 C CA . ARG A 1 101 ? -11.927 -0.512 15.694 1.00 83.81 101 ARG A CA 1
ATOM 736 C C . ARG A 1 101 ? -12.880 0.610 16.107 1.00 83.81 101 ARG A C 1
ATOM 738 O O . ARG A 1 101 ? -13.367 0.602 17.231 1.00 83.81 101 ARG A O 1
ATOM 745 N N . GLY A 1 102 ? -13.211 1.523 15.196 1.00 84.00 102 GLY A N 1
ATOM 746 C CA . GLY A 1 102 ? -14.169 2.601 15.450 1.00 84.00 102 GLY A CA 1
ATOM 747 C C . GLY A 1 102 ? -15.565 2.106 15.829 1.00 84.00 102 GLY A C 1
ATOM 748 O O . GLY A 1 102 ? -16.213 2.716 16.672 1.00 84.00 102 GLY A O 1
ATOM 749 N N . ALA A 1 103 ? -16.016 0.983 15.272 1.00 84.62 103 ALA A N 1
ATOM 750 C CA . ALA A 1 103 ? -17.282 0.360 15.652 1.00 84.62 103 ALA A CA 1
ATOM 751 C C . ALA A 1 103 ? -17.238 -0.308 17.041 1.00 84.62 103 ALA A C 1
ATOM 753 O O . ALA A 1 103 ? -18.277 -0.430 17.684 1.00 84.62 103 ALA A O 1
ATOM 754 N N . GLU A 1 104 ? -16.060 -0.725 17.515 1.00 81.19 104 GLU A N 1
ATOM 755 C CA . GLU A 1 104 ? -15.889 -1.343 18.834 1.00 81.19 104 GLU A CA 1
ATOM 756 C C . GLU A 1 104 ? -15.868 -0.309 19.964 1.00 81.19 104 GLU A C 1
ATOM 758 O O . GLU A 1 104 ? -16.585 -0.454 20.952 1.00 81.19 104 GLU A O 1
ATOM 763 N N . ILE A 1 105 ? -15.032 0.723 19.822 1.00 82.06 105 ILE A N 1
ATOM 764 C CA . ILE A 1 105 ? -14.798 1.717 20.881 1.00 82.06 105 ILE A CA 1
ATOM 765 C C . ILE A 1 105 ? -15.604 3.004 20.680 1.00 82.06 105 ILE A C 1
ATOM 767 O O . ILE A 1 105 ? -15.637 3.846 21.571 1.00 82.06 105 ILE A O 1
ATOM 771 N N . GLY A 1 106 ? -16.277 3.159 19.538 1.00 79.19 106 GLY A N 1
ATOM 772 C CA . GLY A 1 106 ? -16.900 4.407 19.103 1.00 79.19 106 GLY A CA 1
ATOM 773 C C . GLY A 1 106 ? -15.903 5.305 18.366 1.00 79.19 106 GLY A C 1
ATOM 774 O O . GLY A 1 106 ? -14.767 5.491 18.800 1.00 79.19 106 GLY A O 1
ATOM 775 N N . PHE A 1 107 ? -16.327 5.895 17.247 1.00 73.12 107 PHE A N 1
ATOM 776 C CA . PHE A 1 107 ? -15.450 6.714 16.401 1.00 73.12 107 PHE A CA 1
ATOM 777 C C . PHE A 1 107 ? -14.908 7.959 17.136 1.00 73.12 107 PHE A C 1
ATOM 779 O O . PHE A 1 107 ? -13.754 8.348 16.945 1.00 73.12 107 PHE A O 1
ATOM 786 N N . ASP A 1 108 ? -15.690 8.515 18.067 1.00 76.62 108 ASP A N 1
ATOM 787 C CA . ASP A 1 108 ? -15.300 9.639 18.936 1.00 76.62 108 ASP A CA 1
ATOM 788 C C . ASP A 1 108 ? -14.224 9.278 19.974 1.00 76.62 108 ASP A C 1
ATOM 790 O O . ASP A 1 108 ? -13.576 10.165 20.528 1.00 76.62 108 ASP A O 1
ATOM 794 N N . ASN A 1 109 ? -13.979 7.984 20.200 1.00 79.00 109 ASN A N 1
ATOM 795 C CA . ASN A 1 109 ? -12.912 7.487 21.073 1.00 79.00 109 ASN A CA 1
ATOM 796 C C . ASN A 1 109 ? -11.691 6.989 20.289 1.00 79.00 109 ASN A C 1
ATOM 798 O O . ASN A 1 109 ? -10.693 6.600 20.892 1.00 79.00 109 ASN A O 1
ATOM 802 N N . LEU A 1 110 ? -11.765 6.990 18.955 1.00 82.75 110 LEU A N 1
ATOM 803 C CA . LEU A 1 110 ? -10.653 6.615 18.093 1.00 82.75 110 LEU A CA 1
ATOM 804 C C . LEU A 1 110 ? -9.498 7.613 18.236 1.00 82.75 110 LEU A C 1
ATOM 806 O O . LEU A 1 110 ? -9.721 8.818 18.352 1.00 82.75 110 LEU A O 1
ATOM 810 N N . GLU A 1 111 ? -8.265 7.126 18.188 1.00 85.94 111 GLU A N 1
ATOM 811 C CA . GLU A 1 111 ? -7.091 7.986 18.198 1.00 85.94 111 GLU A CA 1
ATOM 812 C C . GLU A 1 111 ? -7.114 8.932 16.985 1.00 85.94 111 GLU A C 1
ATOM 814 O O . GLU A 1 111 ? -7.426 8.521 15.865 1.00 85.94 111 GLU A O 1
ATOM 819 N N . GLU A 1 112 ? -6.768 10.206 17.192 1.00 85.62 112 GLU A N 1
ATOM 820 C CA . GLU A 1 112 ? -6.840 11.231 16.139 1.00 85.62 112 GLU A CA 1
ATOM 821 C C . GLU A 1 112 ? -5.995 10.868 14.906 1.00 85.62 112 GLU A C 1
ATOM 823 O O . GLU A 1 112 ? -6.417 11.075 13.769 1.00 85.62 112 GLU A O 1
ATOM 828 N N . ASP A 1 113 ? -4.837 10.238 15.124 1.00 83.44 113 ASP A N 1
ATOM 829 C CA . ASP A 1 113 ? -3.983 9.728 14.048 1.00 83.44 113 ASP A CA 1
ATOM 830 C C . ASP A 1 113 ? -4.702 8.675 13.189 1.00 83.44 113 ASP A C 1
ATOM 832 O O . ASP A 1 113 ? -4.667 8.750 11.962 1.00 83.44 113 ASP A O 1
ATOM 836 N N . LEU A 1 114 ? -5.454 7.756 13.806 1.00 87.12 114 LEU A N 1
ATOM 837 C CA . LEU A 1 114 ? -6.219 6.747 13.073 1.00 87.12 114 LEU A CA 1
ATOM 838 C C . LEU A 1 114 ? -7.406 7.356 12.319 1.00 87.12 114 LEU A C 1
ATOM 840 O O . LEU A 1 114 ? -7.713 6.905 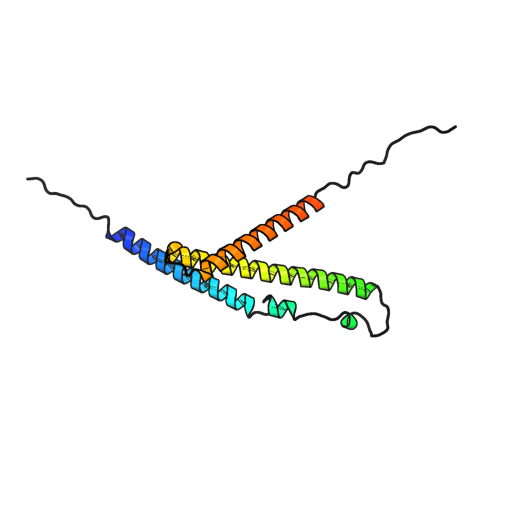11.215 1.00 87.12 114 LEU A O 1
ATOM 844 N N . ARG A 1 115 ? -8.054 8.399 12.855 1.00 87.31 115 ARG A N 1
ATOM 845 C CA . ARG A 1 115 ? -9.122 9.114 12.130 1.00 87.31 115 ARG A CA 1
ATOM 846 C C . ARG A 1 115 ? -8.567 9.823 10.905 1.00 87.31 115 ARG A C 1
ATOM 848 O O . ARG A 1 115 ? -9.098 9.675 9.804 1.00 87.31 115 ARG A O 1
ATOM 855 N N . SER A 1 116 ? -7.473 10.557 11.092 1.00 89.00 116 SER A N 1
ATOM 856 C CA . SER A 1 116 ? -6.748 11.218 10.010 1.00 89.00 116 SER A CA 1
ATOM 857 C C . SER A 1 116 ? -6.323 10.203 8.946 1.00 89.00 116 SER A C 1
ATOM 859 O O . SER A 1 116 ? -6.578 10.385 7.750 1.00 89.00 116 SER A O 1
ATOM 861 N N . ARG A 1 117 ? -5.771 9.063 9.382 1.00 91.25 117 ARG A N 1
ATOM 862 C CA . ARG A 1 117 ? -5.361 7.968 8.507 1.00 91.25 117 ARG A CA 1
ATOM 863 C C . ARG A 1 117 ? -6.536 7.397 7.721 1.00 91.25 117 ARG A C 1
ATOM 865 O O . ARG A 1 117 ? -6.437 7.304 6.498 1.00 91.25 117 ARG A O 1
ATOM 872 N N . PHE A 1 118 ? -7.658 7.109 8.374 1.00 90.12 118 PHE A N 1
ATOM 873 C CA . PHE A 1 118 ? -8.882 6.644 7.724 1.00 90.12 118 PHE A CA 1
ATOM 874 C C . PHE A 1 118 ? -9.341 7.602 6.620 1.00 90.12 118 PHE A C 1
ATOM 876 O O . PHE A 1 118 ? -9.524 7.177 5.480 1.00 90.12 118 PHE A O 1
ATOM 883 N N . HIS A 1 119 ? -9.452 8.901 6.917 1.00 90.44 119 HIS A N 1
ATOM 884 C CA . HIS A 1 119 ? -9.866 9.902 5.930 1.00 90.44 119 HIS A CA 1
ATOM 885 C C . HIS A 1 119 ? -8.876 10.034 4.770 1.00 90.44 119 HIS A C 1
ATOM 887 O O . HIS A 1 119 ? -9.287 10.181 3.613 1.00 90.44 119 HIS A O 1
ATOM 893 N N . SER A 1 120 ? -7.575 9.943 5.056 1.00 92.81 120 SER A N 1
ATOM 894 C CA . SER A 1 120 ? -6.538 9.985 4.025 1.00 92.81 120 SER A CA 1
ATOM 895 C C . SER A 1 120 ? -6.671 8.814 3.047 1.00 92.81 120 SER A C 1
ATOM 897 O O . SER A 1 120 ? -6.635 9.012 1.832 1.00 92.81 120 SER A O 1
ATOM 899 N N . ILE A 1 121 ? -6.899 7.605 3.563 1.00 90.62 121 ILE A N 1
ATOM 900 C CA . ILE A 1 121 ? -7.061 6.399 2.755 1.00 90.62 121 ILE A CA 1
ATOM 901 C C . ILE A 1 121 ? -8.379 6.462 1.985 1.00 90.62 121 ILE A C 1
ATOM 903 O O . ILE A 1 121 ? -8.396 6.234 0.779 1.00 90.62 121 ILE A O 1
ATOM 907 N N . GLN A 1 122 ? -9.471 6.843 2.648 1.00 90.50 122 GLN A N 1
ATOM 908 C CA . GLN A 1 122 ? -10.790 6.989 2.034 1.00 90.50 122 GLN A CA 1
ATOM 909 C C . GLN A 1 122 ? -10.755 7.933 0.833 1.00 90.50 122 GLN A C 1
ATOM 911 O O . GLN A 1 122 ? -11.247 7.593 -0.243 1.00 90.50 122 GLN A O 1
ATOM 916 N N . THR A 1 123 ? -10.119 9.093 0.993 1.00 92.88 123 THR A N 1
ATOM 917 C CA . THR A 1 123 ? -9.962 10.073 -0.086 1.00 92.88 123 THR A CA 1
ATOM 918 C C . THR A 1 123 ? -9.221 9.469 -1.275 1.00 92.88 123 THR A C 1
ATOM 920 O O . THR A 1 123 ? -9.644 9.628 -2.420 1.00 92.88 123 THR A O 1
ATOM 923 N N . ARG A 1 124 ? -8.127 8.746 -1.016 1.00 89.50 124 ARG A N 1
ATOM 924 C CA . ARG A 1 124 ? -7.303 8.138 -2.065 1.00 89.50 124 ARG A CA 1
ATOM 925 C C . ARG A 1 124 ? -8.036 7.021 -2.805 1.00 89.50 124 ARG A C 1
ATOM 927 O O . ARG A 1 124 ? -8.039 7.028 -4.031 1.00 89.50 124 ARG A O 1
ATOM 934 N N . VAL A 1 125 ? -8.719 6.133 -2.085 1.00 89.19 125 VAL A N 1
ATOM 935 C CA . VAL A 1 125 ? -9.517 5.047 -2.677 1.00 89.19 125 VAL A CA 1
ATOM 936 C C . VAL A 1 125 ? -10.628 5.603 -3.574 1.00 89.19 125 VAL A C 1
ATOM 938 O O . VAL A 1 125 ? -10.804 5.132 -4.696 1.00 89.19 125 VAL A O 1
ATOM 941 N N . LEU A 1 126 ? -11.336 6.649 -3.135 1.00 90.38 126 LEU A N 1
ATOM 942 C CA . LEU A 1 126 ? -12.375 7.295 -3.947 1.00 90.38 126 LEU A CA 1
ATOM 943 C C . LEU A 1 126 ? -11.803 7.945 -5.213 1.00 90.38 126 LEU A C 1
ATOM 945 O O . LEU A 1 126 ? -12.374 7.812 -6.295 1.00 90.38 126 LEU A O 1
ATOM 949 N N . GLN A 1 127 ? -10.663 8.627 -5.101 1.00 90.56 127 GLN A N 1
ATOM 950 C CA . GLN A 1 127 ? -9.987 9.212 -6.259 1.00 90.56 127 GLN A CA 1
ATOM 951 C C . GLN A 1 127 ? -9.545 8.142 -7.264 1.00 90.56 127 GLN A C 1
ATOM 953 O O . GLN A 1 127 ? -9.690 8.342 -8.472 1.00 90.56 127 GLN A O 1
ATOM 958 N N . GLU A 1 128 ? -9.027 7.009 -6.782 1.00 87.94 128 GLU A N 1
ATOM 959 C CA . GLU A 1 128 ? -8.632 5.876 -7.621 1.00 87.94 128 GLU A CA 1
ATOM 960 C C . GLU A 1 128 ? -9.832 5.277 -8.365 1.00 87.94 128 GLU A C 1
ATOM 962 O O . GLU A 1 128 ? -9.747 5.098 -9.581 1.00 87.94 128 GLU A O 1
ATOM 967 N N . GLN A 1 129 ? -10.962 5.056 -7.685 1.00 86.62 129 GLN A N 1
ATOM 968 C CA . GLN A 1 129 ? -12.201 4.577 -8.314 1.00 86.62 129 GLN A CA 1
ATOM 969 C C . GLN A 1 129 ? -12.685 5.538 -9.406 1.00 86.62 129 GLN A C 1
ATOM 971 O O . GLN A 1 129 ? -12.850 5.138 -10.557 1.00 86.62 129 GLN A O 1
ATOM 976 N N . GLN A 1 13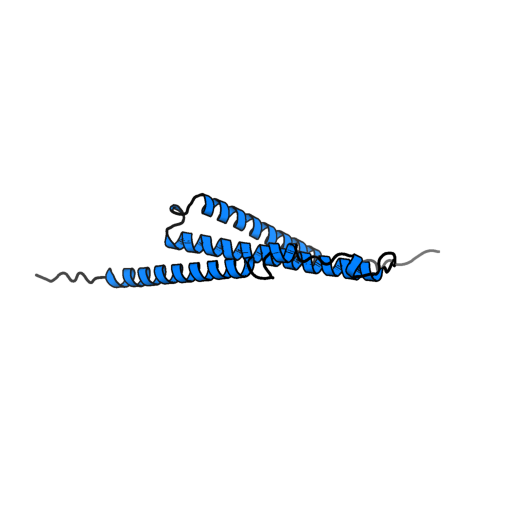0 ? -12.780 6.834 -9.103 1.00 90.81 130 GLN A N 1
ATOM 977 C CA . GLN A 1 130 ? -13.179 7.842 -10.091 1.00 90.81 130 GLN A CA 1
ATOM 978 C C . GLN A 1 130 ? -12.212 7.933 -11.278 1.00 90.81 130 GLN A C 1
ATOM 980 O O . GLN A 1 130 ? -12.599 8.289 -12.393 1.00 90.81 130 GLN A O 1
ATOM 985 N N . ALA A 1 131 ? -10.915 7.704 -11.062 1.00 88.81 131 ALA A N 1
ATOM 986 C CA . ALA A 1 131 ? -9.939 7.677 -12.146 1.00 88.81 131 ALA A CA 1
ATOM 987 C C . ALA A 1 131 ? -10.118 6.434 -13.032 1.00 88.81 131 ALA A C 1
ATOM 989 O O . ALA A 1 131 ? -9.968 6.535 -14.250 1.00 88.81 131 ALA A O 1
ATOM 990 N N . GLN A 1 132 ? -10.451 5.283 -12.444 1.00 86.00 132 GLN A N 1
ATOM 991 C CA . GLN A 1 132 ? -10.748 4.052 -13.178 1.00 86.00 132 GLN A CA 1
ATOM 992 C C . GLN A 1 132 ? -12.031 4.185 -14.003 1.00 86.00 132 GLN A C 1
ATOM 994 O O . GLN A 1 132 ? -12.001 3.901 -15.197 1.00 86.00 132 GLN A O 1
ATOM 999 N N . GLU A 1 133 ? -13.105 4.714 -13.418 1.00 88.44 133 GLU A N 1
ATOM 1000 C CA . GLU A 1 133 ? -14.369 4.997 -14.115 1.00 88.44 133 GLU A CA 1
ATOM 1001 C C . GLU A 1 133 ? -14.156 5.930 -15.312 1.00 88.44 133 GLU A C 1
ATOM 1003 O O . GLU A 1 133 ? -14.599 5.648 -16.424 1.00 88.44 133 GLU A O 1
ATOM 1008 N N . ARG A 1 134 ? -13.386 7.010 -15.122 1.00 88.94 134 ARG A N 1
ATOM 1009 C CA . ARG A 1 134 ? -13.033 7.935 -16.209 1.00 88.94 134 ARG A CA 1
ATOM 1010 C C . ARG A 1 134 ? -12.244 7.261 -17.326 1.00 88.94 134 ARG A C 1
ATOM 1012 O O . ARG A 1 134 ? -12.436 7.609 -18.488 1.00 88.94 134 ARG A O 1
ATOM 1019 N N . ARG A 1 135 ? -11.343 6.331 -16.998 1.00 86.19 135 ARG A N 1
ATOM 1020 C CA . ARG A 1 135 ? -10.584 5.568 -18.001 1.00 86.19 135 ARG A CA 1
ATOM 1021 C C . ARG A 1 135 ? -11.472 4.570 -18.735 1.00 86.19 135 ARG A C 1
ATOM 1023 O O . ARG A 1 135 ? -11.307 4.437 -19.942 1.00 86.19 135 ARG A O 1
ATOM 1030 N N . ALA A 1 136 ? -12.391 3.902 -18.042 1.00 83.25 136 ALA A N 1
ATOM 1031 C CA . ALA A 1 136 ? -13.347 2.980 -18.652 1.00 83.25 136 ALA A CA 1
ATOM 1032 C C . ALA A 1 136 ? -14.258 3.719 -19.646 1.00 83.25 136 ALA A C 1
ATOM 1034 O O . ALA A 1 136 ? -14.305 3.352 -20.816 1.00 83.25 136 ALA A O 1
ATOM 1035 N N . ALA A 1 137 ? -14.831 4.854 -19.234 1.00 84.12 137 ALA A N 1
ATOM 1036 C CA . ALA A 1 137 ? -15.676 5.686 -20.091 1.00 84.12 137 ALA A CA 1
ATOM 1037 C C . ALA A 1 137 ? -14.951 6.221 -21.345 1.00 84.12 137 ALA A C 1
ATOM 1039 O O . ALA A 1 137 ? -15.570 6.416 -22.386 1.00 84.12 137 ALA A O 1
ATOM 1040 N N . GLN A 1 138 ? -13.633 6.446 -21.273 1.00 77.88 138 GLN A N 1
ATOM 1041 C CA . GLN A 1 138 ? -12.819 6.840 -22.433 1.00 77.88 138 GLN A CA 1
ATOM 1042 C C . GLN A 1 138 ? -12.560 5.687 -23.414 1.00 77.88 138 GLN A C 1
ATOM 1044 O O . GLN A 1 138 ? -12.332 5.944 -24.592 1.00 77.88 138 GLN A O 1
ATOM 1049 N N . HIS A 1 139 ? -12.585 4.433 -22.953 1.00 65.50 139 HIS A N 1
ATOM 1050 C CA . HIS A 1 139 ? -12.419 3.254 -23.813 1.00 65.50 139 HIS A CA 1
ATOM 1051 C C . HIS A 1 139 ? -13.743 2.771 -24.425 1.00 65.50 139 HIS A C 1
ATOM 1053 O O . HIS A 1 139 ? -13.710 2.051 -25.419 1.00 65.50 139 HIS A O 1
ATOM 1059 N N . GLU A 1 140 ? -14.887 3.175 -23.866 1.00 60.31 140 GLU A N 1
ATOM 1060 C CA . GLU A 1 140 ? -16.230 2.835 -24.363 1.00 60.31 140 GLU A CA 1
ATOM 1061 C C . GLU A 1 140 ? -16.805 3.847 -25.369 1.00 60.31 140 GLU A C 1
ATOM 1063 O O . GLU A 1 140 ? -17.886 3.617 -25.910 1.00 60.31 140 GLU A O 1
ATOM 1068 N N . GLN A 1 141 ? -16.105 4.949 -25.675 1.00 51.47 141 GLN A N 1
ATOM 1069 C CA . GLN A 1 141 ? -16.516 5.808 -26.789 1.00 51.47 141 GLN A CA 1
ATOM 1070 C C . GLN A 1 141 ? -16.358 5.033 -28.107 1.00 51.47 141 GLN A C 1
ATOM 1072 O O . GLN A 1 141 ? -15.239 4.612 -28.426 1.00 51.47 141 GLN A O 1
ATOM 1077 N N . PRO A 1 142 ? -17.439 4.828 -28.887 1.00 50.66 142 PRO A N 1
ATOM 1078 C CA . PRO A 1 142 ? -17.323 4.168 -30.173 1.00 50.66 142 PRO A CA 1
ATOM 1079 C C . PRO A 1 142 ? -16.387 5.000 -31.049 1.00 50.66 142 PRO A C 1
ATOM 1081 O O . PRO A 1 142 ? -16.543 6.217 -31.165 1.00 50.66 142 PRO A O 1
ATOM 1084 N N . ARG A 1 143 ? -15.395 4.339 -31.660 1.00 54.81 143 ARG A N 1
ATOM 1085 C CA . ARG A 1 143 ? -14.723 4.887 -32.839 1.00 54.81 143 ARG A CA 1
ATOM 1086 C C . ARG A 1 143 ? -15.828 5.190 -33.838 1.00 54.81 143 ARG A C 1
ATOM 1088 O O . ARG A 1 143 ? -16.420 4.264 -34.377 1.00 54.81 143 ARG A O 1
ATOM 1095 N N . ASP A 1 144 ? -16.126 6.469 -34.005 1.00 49.72 144 ASP A N 1
ATOM 1096 C CA . ASP A 1 144 ? -17.114 6.958 -34.949 1.00 49.72 144 ASP A CA 1
ATOM 1097 C C . ASP A 1 144 ? -16.669 6.534 -36.360 1.00 49.72 144 ASP A C 1
ATOM 1099 O O . ASP A 1 144 ? -15.759 7.111 -36.963 1.00 49.72 144 ASP A O 1
ATOM 1103 N N . GLU A 1 145 ? -17.243 5.431 -36.843 1.00 50.56 145 GLU A N 1
ATOM 1104 C CA . GLU A 1 145 ? -17.211 5.008 -38.237 1.00 50.56 145 GLU A CA 1
ATOM 1105 C C . GLU A 1 145 ? -18.035 6.008 -39.049 1.00 50.56 145 GLU A C 1
ATOM 1107 O O . GLU A 1 145 ? -19.179 5.757 -39.416 1.00 50.56 145 GLU A O 1
ATOM 1112 N N . SER A 1 146 ? -17.482 7.185 -39.321 1.00 51.44 146 SER A N 1
ATOM 1113 C CA . SER A 1 146 ? -18.185 8.166 -40.144 1.00 51.44 146 SER A CA 1
ATOM 1114 C C . SER A 1 146 ? -17.234 9.052 -40.939 1.00 51.44 146 SER A C 1
ATOM 1116 O O . SER A 1 146 ? -17.226 10.266 -40.789 1.00 51.44 146 SER A O 1
ATOM 1118 N N . LYS A 1 147 ? -16.485 8.438 -41.871 1.00 51.03 147 LYS A N 1
ATOM 1119 C CA . LYS A 1 147 ? -16.186 9.027 -43.197 1.00 51.03 147 LYS A CA 1
ATOM 1120 C C . LYS A 1 147 ? -16.061 7.950 -44.281 1.00 51.03 147 LYS A C 1
ATOM 1122 O O . LYS A 1 147 ? -15.027 7.801 -44.921 1.00 51.03 147 LYS A O 1
ATOM 1127 N N . GLN A 1 148 ? -17.149 7.229 -44.519 1.00 50.28 148 GLN A N 1
ATOM 1128 C CA . GLN A 1 148 ? -17.423 6.652 -45.831 1.00 50.28 148 GLN A CA 1
ATOM 1129 C C . GLN A 1 148 ? -18.807 7.138 -46.244 1.00 50.28 148 GLN A C 1
ATOM 1131 O O . GLN A 1 148 ? -19.797 6.568 -45.804 1.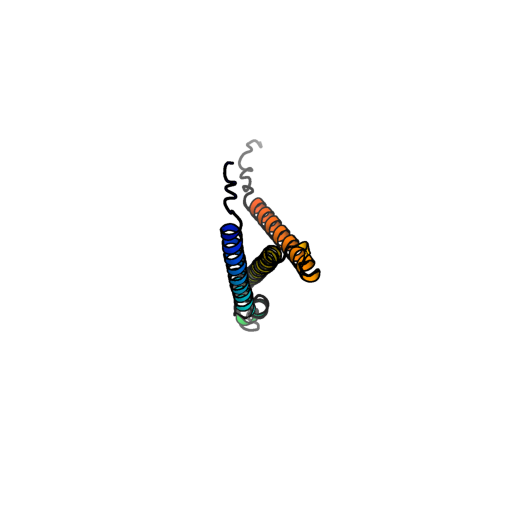00 50.28 148 GLN A O 1
A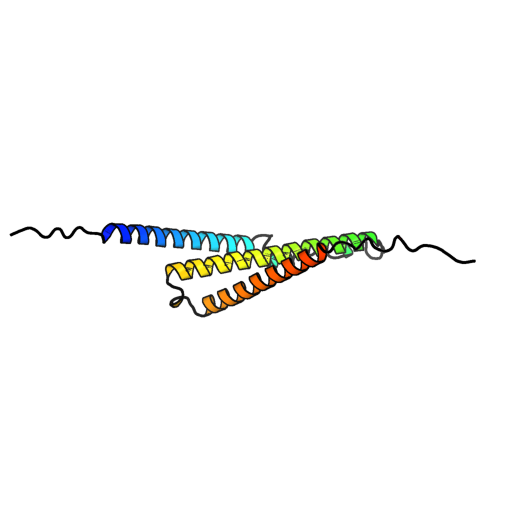TOM 1136 N N . SER A 1 149 ? -18.857 8.251 -46.987 1.00 45.84 149 SER A N 1
ATOM 1137 C CA . SER A 1 149 ? -19.869 8.631 -47.996 1.00 45.84 149 SER A CA 1
ATOM 1138 C C . SER A 1 149 ? -19.827 10.141 -48.260 1.00 45.84 149 SER A C 1
ATOM 1140 O O . SER A 1 149 ? -19.795 10.944 -47.332 1.00 45.84 149 SER A O 1
ATOM 1142 N N . GLY A 1 150 ? -19.826 10.491 -49.541 1.00 39.62 150 GLY A N 1
ATOM 1143 C CA . GLY A 1 150 ? -19.656 11.818 -50.130 1.00 39.62 150 GLY A CA 1
ATOM 1144 C C . GLY A 1 150 ? -18.893 11.599 -51.434 1.00 39.62 150 GLY A C 1
ATOM 1145 O O . GLY A 1 150 ? -17.678 11.755 -51.459 1.00 39.62 150 GLY A O 1
ATOM 1146 N N . ASP A 1 151 ? -19.471 10.870 -52.397 1.00 46.25 151 ASP A N 1
ATOM 1147 C CA . ASP A 1 151 ? -20.370 11.445 -53.420 1.00 46.25 151 ASP A CA 1
ATOM 1148 C C . ASP A 1 151 ? -19.668 12.653 -54.050 1.00 46.25 151 ASP A C 1
ATOM 1150 O O . ASP A 1 151 ? -19.492 13.679 -53.406 1.00 46.25 151 ASP A O 1
ATOM 1154 N N . GLY A 1 152 ? -18.992 12.472 -55.179 1.00 51.50 152 GLY A N 1
ATOM 1155 C CA . GLY A 1 152 ? -19.657 12.499 -56.474 1.00 51.50 152 GLY A CA 1
ATOM 1156 C C . GLY A 1 152 ? -19.333 13.857 -57.099 1.00 51.50 152 GLY A C 1
ATOM 1157 O O . GLY A 1 152 ? -19.344 14.863 -56.402 1.00 51.50 152 GLY A O 1
ATOM 1158 N N . ASP A 1 153 ? -19.028 13.855 -58.393 1.00 55.56 153 ASP A N 1
ATOM 1159 C CA . ASP A 1 153 ? -18.719 15.028 -59.221 1.00 55.56 153 ASP A CA 1
ATOM 1160 C C . ASP A 1 153 ? -17.278 15.562 -59.155 1.00 55.56 153 ASP A C 1
ATOM 1162 O O . ASP A 1 153 ? -16.891 16.221 -58.199 1.00 55.56 153 ASP A O 1
ATOM 1166 N N . LEU A 1 154 ? -16.510 15.298 -60.221 1.00 47.12 154 LEU A N 1
ATOM 1167 C CA . LEU A 1 154 ? -15.682 16.294 -60.911 1.00 47.12 154 LEU A CA 1
ATOM 1168 C C . LEU A 1 154 ? -15.447 15.824 -62.360 1.00 47.12 154 LEU A C 1
ATOM 1170 O O . LEU A 1 154 ? -14.596 14.968 -62.596 1.00 47.12 154 LEU A O 1
ATOM 1174 N N . GLY A 1 155 ? -16.240 16.397 -63.275 1.00 44.06 155 GLY A N 1
ATOM 1175 C CA . GLY A 1 155 ? -15.817 16.962 -64.573 1.00 44.06 155 GLY A CA 1
ATOM 1176 C C . GLY A 1 155 ? -15.042 16.101 -65.561 1.00 44.06 155 GLY A C 1
ATOM 1177 O O . GLY A 1 155 ? -13.817 15.952 -65.365 1.00 44.06 155 GLY A O 1
#

InterPro domains:
  IPR022534 Protein of unknown function DUF2563 [PF10817] (21-124)

Organism: NCBI:txid1196353